Protein AF-A0A0G2IWI7-F1 (afdb_monomer_lite)

Sequence (85 aa):
MAALVAGSALLRPTQASPSGLLSAVKSNPDMAEALCQELNAINDAGHSVYSSTGLEQVAASQGSATSDAEILITYVVGLYCPDVT

pLDDT: mean 86.22, std 17.3, range [39.94, 98.25]

Foldseek 3Di:
DDDDDDDPPDPDPPPCPLCRVLVVCVVDVVVLQVVLVVLVVCVVVVHACPDPVNLVSQCVVVVHHSVSSVVSCVVSCVPPHVPGD

Secondary structure (DSSP, 8-state):
-----------------HHHHHHHHHT-HHHHHHHHHHHHHHHHTT--TTSHHHHHHHHHHHT--HHHHHHHHHHHHHHH-TT--

Radius of gyration: 18.21 Å; chains: 1; bounding box: 61×39×28 Å

Structure (mmCIF, N/CA/C/O backbone):
data_AF-A0A0G2IWI7-F1
#
_entry.id   AF-A0A0G2IWI7-F1
#
loop_
_atom_site.group_PDB
_atom_site.id
_atom_site.type_symbol
_atom_site.label_atom_id
_atom_site.label_alt_id
_atom_site.label_comp_id
_atom_site.label_asym_id
_atom_site.label_entity_id
_atom_site.label_seq_id
_atom_site.pdbx_PDB_ins_code
_atom_site.Cartn_x
_atom_site.Cartn_y
_atom_site.Cartn_z
_atom_site.occupancy
_atom_site.B_iso_or_equiv
_atom_site.auth_seq_id
_atom_site.auth_comp_id
_atom_site.auth_asym_id
_atom_site.auth_atom_id
_atom_site.pdbx_PDB_model_num
ATOM 1 N N . MET A 1 1 ? 50.048 30.257 14.549 1.00 39.94 1 MET A N 1
ATOM 2 C CA . MET A 1 1 ? 49.052 29.351 15.158 1.00 39.94 1 MET A CA 1
ATOM 3 C C . MET A 1 1 ? 47.804 29.416 14.293 1.00 39.94 1 MET A C 1
ATOM 5 O O . MET A 1 1 ? 47.153 30.448 14.296 1.00 39.94 1 MET A O 1
ATOM 9 N N . ALA A 1 2 ? 47.541 28.400 13.472 1.00 41.72 2 ALA A N 1
ATOM 10 C CA . ALA A 1 2 ? 46.356 28.342 12.616 1.00 41.72 2 ALA A CA 1
ATOM 11 C C . ALA A 1 2 ? 45.484 27.186 13.113 1.00 41.72 2 ALA A C 1
ATOM 13 O O . ALA A 1 2 ? 45.887 26.029 13.028 1.00 41.72 2 ALA A O 1
ATOM 14 N N . ALA A 1 3 ? 44.343 27.516 13.716 1.00 47.34 3 ALA A N 1
ATOM 15 C CA . ALA A 1 3 ? 43.368 26.540 14.176 1.00 47.34 3 ALA A CA 1
ATOM 16 C C . ALA A 1 3 ? 42.439 26.190 13.007 1.00 47.34 3 ALA A C 1
ATOM 18 O O . ALA A 1 3 ? 41.728 27.050 12.490 1.00 47.34 3 ALA A O 1
ATOM 19 N N . LEU A 1 4 ? 42.481 24.932 12.574 1.00 47.31 4 LEU A N 1
ATOM 20 C CA . LEU A 1 4 ? 41.545 24.363 11.611 1.00 47.31 4 LEU A CA 1
ATOM 21 C C . LEU A 1 4 ? 40.236 24.064 12.348 1.00 47.31 4 LEU A C 1
ATOM 23 O O . LEU A 1 4 ? 40.205 23.237 13.257 1.00 47.31 4 LEU A O 1
ATOM 27 N N . VAL A 1 5 ? 39.164 24.760 11.977 1.00 54.59 5 VAL A N 1
ATOM 28 C CA . VAL A 1 5 ? 37.825 24.528 12.525 1.00 54.59 5 VAL A CA 1
ATOM 29 C C . VAL A 1 5 ? 37.228 23.328 11.791 1.00 54.59 5 VAL A C 1
ATOM 31 O O . VAL A 1 5 ? 36.894 23.415 10.611 1.00 54.59 5 VAL A O 1
ATOM 34 N N . ALA A 1 6 ? 37.149 22.184 12.468 1.00 58.41 6 ALA A N 1
ATOM 35 C CA . ALA A 1 6 ? 36.497 20.990 11.948 1.00 58.41 6 ALA A CA 1
ATOM 36 C C . ALA A 1 6 ? 34.974 21.202 11.948 1.00 58.41 6 ALA A C 1
ATOM 38 O O . ALA A 1 6 ? 34.326 21.143 12.990 1.00 58.41 6 ALA A O 1
ATOM 39 N N . GLY A 1 7 ? 34.403 21.486 10.777 1.00 53.41 7 GLY A N 1
ATOM 40 C CA . GLY A 1 7 ? 32.957 21.530 10.582 1.00 53.41 7 GLY A CA 1
ATOM 41 C C . GLY A 1 7 ? 32.387 20.115 10.523 1.00 53.41 7 GLY A C 1
ATOM 42 O O . GLY A 1 7 ? 32.579 19.408 9.537 1.00 53.41 7 GLY A O 1
ATOM 43 N N . SER A 1 8 ? 31.690 19.691 11.575 1.00 59.75 8 SER A N 1
ATOM 44 C CA . SER A 1 8 ? 30.931 18.441 11.585 1.00 59.75 8 SER A CA 1
ATOM 45 C C . SER A 1 8 ? 29.704 18.585 10.684 1.00 59.75 8 SER A C 1
ATOM 47 O O . SER A 1 8 ? 28.695 19.168 11.078 1.00 59.75 8 SER A O 1
ATOM 49 N N . ALA A 1 9 ? 29.783 18.064 9.460 1.00 61.44 9 ALA A N 1
ATOM 50 C CA . ALA A 1 9 ? 28.609 17.869 8.623 1.00 61.44 9 ALA A CA 1
ATOM 51 C C . ALA A 1 9 ? 27.724 16.799 9.281 1.00 61.44 9 ALA A C 1
ATOM 53 O O . ALA A 1 9 ? 28.017 15.607 9.221 1.00 61.44 9 ALA A O 1
ATOM 54 N N . LEU A 1 10 ? 26.659 17.231 9.958 1.00 59.41 10 LEU A N 1
ATOM 55 C CA . LEU A 1 10 ? 25.597 16.342 10.417 1.00 59.41 10 LEU A CA 1
ATOM 56 C C . LEU A 1 10 ? 24.934 15.740 9.173 1.00 59.41 10 LEU A C 1
ATOM 58 O O . LEU A 1 10 ? 24.195 16.433 8.470 1.00 59.41 10 LEU A O 1
ATOM 62 N N . LEU A 1 11 ? 25.210 14.464 8.886 1.00 54.94 11 LEU A N 1
ATOM 63 C CA . LEU A 1 11 ? 24.439 13.698 7.912 1.00 54.94 11 LEU A CA 1
ATOM 64 C C . LEU A 1 11 ? 22.998 13.626 8.422 1.00 54.94 11 LEU A C 1
ATOM 66 O O . LEU A 1 11 ? 22.683 12.863 9.334 1.00 54.94 11 LEU A O 1
ATOM 70 N N . ARG A 1 12 ? 22.119 14.449 7.850 1.00 57.97 12 ARG A N 1
ATOM 71 C CA . ARG A 1 12 ? 20.679 14.258 8.000 1.00 57.97 12 ARG A CA 1
ATOM 72 C C . ARG A 1 12 ? 20.314 12.989 7.228 1.00 57.97 12 ARG A C 1
ATOM 74 O O . ARG A 1 12 ? 20.675 12.909 6.052 1.00 57.97 12 ARG A O 1
ATOM 81 N N . PRO A 1 13 ? 19.630 12.008 7.841 1.00 57.81 13 PRO A N 1
ATOM 82 C CA . PRO A 1 13 ? 19.093 10.892 7.083 1.00 57.81 13 PRO A CA 1
ATOM 83 C C . PRO A 1 13 ? 18.163 11.477 6.020 1.00 57.81 13 PRO A C 1
ATOM 85 O O . PRO A 1 13 ? 17.306 12.309 6.325 1.00 57.81 13 PRO A O 1
ATOM 88 N N . THR A 1 14 ? 18.387 11.107 4.761 1.00 58.28 14 THR A N 1
ATOM 89 C CA . THR A 1 14 ? 17.466 11.458 3.685 1.00 58.28 14 THR A CA 1
ATOM 90 C C . THR A 1 14 ? 16.160 10.737 3.987 1.00 58.28 14 THR A C 1
ATOM 92 O O . THR A 1 14 ? 16.058 9.520 3.864 1.00 58.28 14 THR A O 1
ATOM 95 N N . GLN A 1 15 ? 15.178 11.468 4.508 1.00 57.56 15 GLN A N 1
ATOM 96 C CA . GLN A 1 15 ? 13.812 10.977 4.520 1.00 57.56 15 GLN A CA 1
ATOM 97 C C . GLN A 1 15 ? 13.439 10.853 3.047 1.00 57.56 15 GLN A C 1
ATOM 99 O O . GLN A 1 15 ? 13.444 11.859 2.331 1.00 57.56 15 GLN A O 1
ATOM 104 N N . ALA A 1 16 ? 13.229 9.623 2.575 1.00 54.72 16 ALA A N 1
ATOM 105 C CA . ALA A 1 16 ? 12.748 9.386 1.227 1.00 54.72 16 ALA A CA 1
ATOM 106 C C . ALA A 1 16 ? 11.485 10.234 1.051 1.00 54.72 16 ALA A C 1
ATOM 108 O O . ALA A 1 16 ? 10.483 10.017 1.722 1.00 54.72 16 ALA A O 1
ATOM 109 N N . SER A 1 17 ? 11.577 11.281 0.233 1.00 57.00 17 SER A N 1
ATOM 110 C CA . SER A 1 17 ? 10.426 12.131 -0.054 1.00 57.00 17 SER A CA 1
ATOM 111 C C . SER A 1 17 ? 9.355 11.281 -0.749 1.00 57.00 17 SER A C 1
ATOM 113 O O . SER A 1 17 ? 9.741 10.327 -1.434 1.00 57.00 17 SER A O 1
ATOM 115 N N . PRO A 1 18 ? 8.058 11.636 -0.681 1.00 56.75 18 PRO A N 1
ATOM 116 C CA . PRO A 1 18 ? 6.990 10.960 -1.435 1.00 56.75 18 PRO A CA 1
ATOM 117 C C . PRO A 1 18 ? 7.381 10.679 -2.894 1.00 56.75 18 PRO A C 1
ATOM 119 O O . PRO A 1 18 ? 7.112 9.618 -3.455 1.00 56.75 18 PRO A O 1
ATOM 122 N N . SER A 1 19 ? 8.120 11.619 -3.488 1.00 65.19 19 SER A N 1
ATOM 123 C CA . SER A 1 19 ? 8.679 11.555 -4.835 1.00 65.19 19 SER A CA 1
ATOM 124 C C . SER A 1 19 ? 9.603 10.358 -5.084 1.00 65.19 19 SER A C 1
ATOM 126 O O . SER A 1 19 ? 9.649 9.870 -6.207 1.00 65.19 19 SER A O 1
ATOM 128 N N . GLY A 1 20 ? 10.363 9.898 -4.089 1.00 84.81 20 GLY A N 1
ATOM 129 C CA . GLY A 1 20 ? 11.347 8.823 -4.227 1.00 84.81 20 GLY A CA 1
ATOM 130 C C . GLY A 1 20 ? 10.694 7.451 -4.342 1.00 84.81 20 GLY A C 1
ATOM 131 O O . GLY A 1 20 ? 10.909 6.754 -5.332 1.00 84.81 20 GLY A O 1
ATOM 132 N N . LEU A 1 21 ? 9.851 7.099 -3.368 1.00 88.31 21 LEU A N 1
ATOM 133 C CA . LEU A 1 21 ? 9.141 5.820 -3.361 1.00 88.31 21 LEU A CA 1
ATOM 134 C C . LEU A 1 21 ? 8.177 5.708 -4.545 1.00 88.31 21 LEU A C 1
ATOM 136 O O . LEU A 1 21 ? 8.210 4.721 -5.275 1.00 88.31 21 LEU A O 1
ATOM 140 N N . LEU A 1 22 ? 7.391 6.758 -4.803 1.00 91.88 22 LEU A N 1
ATOM 141 C CA . LEU A 1 22 ? 6.492 6.776 -5.953 1.00 91.88 22 LEU A CA 1
ATOM 142 C C . LEU A 1 22 ? 7.262 6.644 -7.275 1.00 91.88 22 LEU A C 1
ATOM 144 O O . LEU A 1 22 ? 6.823 5.928 -8.169 1.00 91.88 22 LEU A O 1
ATOM 148 N N . SER A 1 23 ? 8.423 7.294 -7.421 1.00 93.00 23 SER A N 1
ATOM 149 C CA . SER A 1 23 ? 9.240 7.150 -8.638 1.00 93.00 23 SER A CA 1
ATOM 150 C C . SER A 1 23 ? 9.830 5.749 -8.791 1.00 93.00 23 SER A C 1
ATOM 152 O O . SER A 1 23 ? 9.917 5.262 -9.919 1.00 93.00 23 SER A O 1
ATOM 154 N N . ALA A 1 24 ? 10.208 5.099 -7.686 1.00 92.38 24 ALA A N 1
ATOM 155 C CA . ALA A 1 24 ? 10.678 3.718 -7.697 1.00 92.38 24 ALA A CA 1
ATOM 156 C C . ALA A 1 24 ? 9.572 2.766 -8.174 1.00 92.38 24 ALA A C 1
ATOM 158 O O . ALA A 1 24 ? 9.795 2.011 -9.116 1.00 92.38 24 ALA A O 1
ATOM 159 N N . VAL A 1 25 ? 8.361 2.884 -7.619 1.00 94.75 25 VAL A N 1
ATOM 160 C CA . VAL A 1 25 ? 7.203 2.068 -8.023 1.00 94.75 25 VAL A CA 1
ATOM 161 C C . VAL A 1 25 ? 6.784 2.349 -9.468 1.00 94.75 25 VAL A C 1
ATOM 163 O O . VAL A 1 25 ? 6.581 1.421 -10.241 1.00 94.75 25 VAL A O 1
ATOM 166 N N . LYS A 1 26 ? 6.756 3.618 -9.898 1.00 94.44 26 LYS A N 1
ATOM 167 C CA . LYS A 1 26 ? 6.473 3.988 -11.299 1.00 94.44 26 LYS A CA 1
ATOM 168 C C . LYS A 1 26 ? 7.435 3.361 -12.308 1.00 94.44 26 LYS A C 1
ATOM 170 O O . LYS A 1 26 ? 7.065 3.175 -13.463 1.00 94.44 26 LYS A O 1
ATOM 175 N N . SER A 1 27 ? 8.678 3.120 -11.897 1.00 96.31 27 SER A N 1
ATOM 176 C CA . SER A 1 27 ? 9.740 2.620 -12.774 1.00 96.31 27 SER A CA 1
ATOM 177 C C . SER A 1 27 ? 9.952 1.110 -12.642 1.00 96.31 27 SER A C 1
ATOM 179 O O . SER A 1 27 ? 10.804 0.567 -13.341 1.00 96.31 27 SER A O 1
ATOM 181 N N . ASN A 1 28 ? 9.216 0.442 -11.747 1.00 96.56 28 ASN A N 1
ATOM 182 C CA . ASN A 1 28 ? 9.391 -0.969 -11.442 1.00 96.56 28 ASN A CA 1
ATOM 183 C C . ASN A 1 28 ? 8.027 -1.672 -11.267 1.00 96.56 28 ASN A C 1
ATOM 185 O O . ASN A 1 28 ? 7.434 -1.578 -10.188 1.00 96.56 28 ASN A O 1
ATOM 189 N N . PRO A 1 29 ? 7.534 -2.391 -12.295 1.00 95.12 29 PRO A N 1
ATOM 190 C CA . PRO A 1 29 ? 6.250 -3.085 -12.220 1.00 95.12 29 PRO A CA 1
ATOM 191 C C . PRO A 1 29 ? 6.233 -4.176 -11.143 1.00 95.12 29 PRO A C 1
ATOM 193 O O . PRO A 1 29 ? 5.218 -4.313 -10.471 1.00 95.12 29 PRO A O 1
ATOM 196 N N . ASP A 1 30 ? 7.352 -4.858 -10.879 1.00 97.38 30 ASP A N 1
ATOM 197 C CA . ASP A 1 30 ? 7.419 -5.882 -9.826 1.00 97.38 30 ASP A CA 1
ATOM 198 C C . ASP A 1 30 ? 7.167 -5.270 -8.438 1.00 97.38 30 ASP A C 1
ATOM 200 O O . ASP A 1 30 ? 6.529 -5.879 -7.581 1.00 97.38 30 ASP A O 1
ATOM 204 N N . MET A 1 31 ? 7.628 -4.034 -8.204 1.00 96.00 31 MET A N 1
ATOM 205 C CA . MET A 1 31 ? 7.320 -3.312 -6.964 1.00 96.00 31 MET A CA 1
ATOM 206 C C . MET A 1 31 ? 5.851 -2.896 -6.890 1.00 96.00 31 MET A C 1
ATOM 208 O O . MET A 1 31 ? 5.268 -2.932 -5.809 1.00 96.00 31 MET A O 1
ATOM 212 N N . ALA A 1 32 ? 5.254 -2.491 -8.013 1.00 97.19 32 ALA A N 1
ATOM 213 C CA . ALA A 1 32 ? 3.836 -2.153 -8.061 1.00 97.19 32 ALA A CA 1
ATOM 214 C C . ALA A 1 32 ? 2.956 -3.388 -7.810 1.00 97.19 32 ALA A C 1
ATOM 216 O O . ALA A 1 32 ? 1.995 -3.304 -7.050 1.00 97.19 32 ALA A O 1
ATOM 217 N N . GLU A 1 33 ? 3.318 -4.542 -8.373 1.00 97.19 33 GLU A N 1
ATOM 218 C CA . GLU A 1 33 ? 2.649 -5.823 -8.133 1.00 97.19 33 GLU A CA 1
ATOM 219 C C . GLU A 1 33 ? 2.824 -6.305 -6.689 1.00 97.19 33 GLU A C 1
ATOM 221 O O . GLU A 1 33 ? 1.854 -6.732 -6.064 1.00 97.19 33 GLU A O 1
ATOM 226 N N . ALA A 1 34 ? 4.026 -6.186 -6.118 1.00 97.19 34 ALA A N 1
ATOM 227 C CA . ALA A 1 34 ? 4.259 -6.518 -4.713 1.00 97.19 34 ALA A CA 1
ATOM 228 C C . ALA A 1 34 ? 3.415 -5.640 -3.781 1.00 97.19 34 ALA A C 1
ATOM 230 O O . ALA A 1 34 ? 2.772 -6.150 -2.862 1.00 97.19 34 ALA A O 1
ATOM 231 N N . LEU A 1 35 ? 3.350 -4.332 -4.056 1.00 97.38 35 LEU A N 1
ATOM 232 C CA . LEU A 1 35 ? 2.463 -3.448 -3.311 1.00 97.38 35 LEU A CA 1
ATOM 233 C C . LEU A 1 35 ? 1.001 -3.848 -3.520 1.00 97.38 35 LEU A C 1
ATOM 235 O O . LEU A 1 35 ? 0.233 -3.873 -2.569 1.00 97.38 35 LEU A O 1
ATOM 239 N N . CYS A 1 36 ? 0.614 -4.237 -4.732 1.00 98.25 36 CYS A N 1
ATOM 240 C CA . CYS A 1 36 ? -0.738 -4.698 -5.002 1.00 98.25 36 CYS A CA 1
ATOM 241 C C . CYS A 1 36 ? -1.158 -5.896 -4.144 1.00 98.25 36 CYS A C 1
ATOM 243 O O . CYS A 1 36 ? -2.284 -5.953 -3.649 1.00 98.25 36 CYS A O 1
ATOM 245 N N . GLN A 1 37 ? -0.252 -6.850 -3.933 1.00 98.19 37 GLN A N 1
ATOM 246 C CA . GLN A 1 37 ? -0.498 -7.991 -3.050 1.00 98.19 37 GLN A CA 1
ATOM 247 C C . GLN A 1 37 ? -0.681 -7.555 -1.593 1.00 98.19 37 GLN A C 1
ATOM 249 O O . GLN A 1 37 ? -1.555 -8.077 -0.904 1.00 98.19 37 GLN A O 1
ATOM 254 N N . GLU A 1 38 ? 0.090 -6.568 -1.137 1.00 97.56 38 GLU A N 1
ATOM 255 C CA . GLU A 1 38 ? -0.082 -5.974 0.190 1.00 97.56 38 GLU A CA 1
ATOM 256 C C . GLU A 1 38 ? -1.458 -5.307 0.341 1.00 97.56 38 GLU A C 1
ATOM 258 O O . GLU A 1 38 ? -2.160 -5.540 1.324 1.00 97.56 38 GLU A O 1
ATOM 263 N N . LEU A 1 39 ? -1.882 -4.529 -0.658 1.00 98.25 39 LEU A N 1
ATOM 264 C CA . LEU A 1 39 ? -3.186 -3.862 -0.664 1.00 98.25 39 LEU A CA 1
ATOM 265 C C . LEU A 1 39 ? -4.351 -4.859 -0.629 1.00 98.25 39 LEU A C 1
ATOM 267 O O . LEU A 1 39 ? -5.303 -4.668 0.129 1.00 98.25 39 LEU A O 1
ATOM 271 N N . ASN A 1 40 ? -4.250 -5.950 -1.391 1.00 98.12 40 ASN A N 1
ATOM 272 C CA . ASN A 1 40 ? -5.221 -7.041 -1.334 1.00 98.12 40 ASN A CA 1
ATOM 273 C C . ASN A 1 40 ? -5.282 -7.669 0.062 1.00 98.12 40 ASN A C 1
ATOM 275 O O . ASN A 1 40 ? -6.371 -7.862 0.585 1.00 98.12 40 ASN A O 1
ATOM 279 N N . ALA A 1 41 ? -4.140 -7.906 0.714 1.00 97.75 41 ALA A N 1
ATOM 280 C CA . ALA A 1 41 ? -4.123 -8.470 2.064 1.00 97.75 41 ALA A CA 1
ATOM 281 C C . ALA A 1 41 ? -4.829 -7.567 3.095 1.00 97.75 41 ALA A C 1
ATOM 283 O O . ALA A 1 41 ? -5.510 -8.063 3.995 1.00 97.75 41 ALA A O 1
ATOM 284 N N . ILE A 1 42 ? -4.708 -6.243 2.955 1.00 97.56 42 ILE A N 1
ATOM 285 C CA . ILE A 1 42 ? -5.423 -5.273 3.800 1.00 97.56 42 ILE A CA 1
ATOM 286 C C . ILE A 1 42 ? -6.941 -5.368 3.567 1.00 97.56 42 ILE A C 1
ATOM 288 O O . ILE A 1 42 ? -7.713 -5.408 4.529 1.00 97.56 42 ILE A O 1
ATOM 292 N N . ASN A 1 43 ? -7.371 -5.452 2.306 1.00 96.75 43 ASN A N 1
ATOM 293 C CA . ASN A 1 43 ? -8.774 -5.651 1.938 1.00 96.75 43 ASN A CA 1
ATOM 294 C C . ASN A 1 43 ? -9.340 -6.990 2.417 1.00 96.75 43 ASN A C 1
ATOM 296 O O . ASN A 1 43 ? -10.427 -7.010 2.995 1.00 96.75 43 ASN A O 1
ATOM 300 N N . ASP A 1 44 ? -8.595 -8.082 2.258 1.00 97.31 44 ASP A N 1
ATOM 301 C CA . ASP A 1 44 ? -8.974 -9.422 2.715 1.00 97.31 44 ASP A CA 1
ATOM 302 C C . ASP A 1 44 ? -9.126 -9.485 4.242 1.00 97.31 44 ASP A C 1
ATOM 304 O O . ASP A 1 44 ? -9.950 -10.237 4.766 1.00 97.31 44 ASP A O 1
ATOM 308 N N . ALA A 1 45 ? -8.383 -8.648 4.974 1.00 96.00 45 ALA A N 1
ATOM 309 C CA . ALA A 1 45 ? -8.541 -8.459 6.415 1.00 96.00 45 ALA A CA 1
ATOM 310 C C . ALA A 1 45 ? -9.778 -7.614 6.799 1.00 96.00 45 ALA A C 1
ATOM 312 O O . AL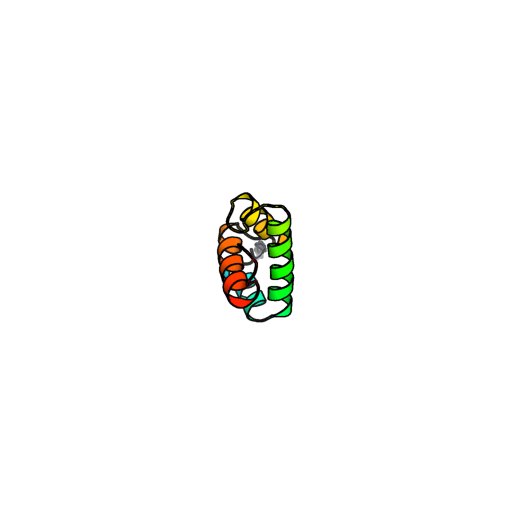A A 1 45 ? -10.047 -7.419 7.985 1.00 96.00 45 ALA A O 1
ATOM 313 N N . GLY A 1 46 ? -10.545 -7.122 5.822 1.00 96.25 46 GLY A N 1
ATOM 314 C CA . GLY A 1 46 ? -11.759 -6.329 6.020 1.00 96.25 46 GLY A CA 1
ATOM 315 C C . GLY A 1 46 ? -11.517 -4.827 6.180 1.00 96.25 46 GLY A C 1
ATOM 316 O O . GLY A 1 46 ? -12.423 -4.106 6.605 1.00 96.25 46 GLY A O 1
ATOM 317 N N . HIS A 1 47 ? -10.318 -4.337 5.857 1.00 96.81 47 HIS A N 1
ATOM 318 C CA . HIS A 1 47 ? -9.981 -2.918 5.923 1.00 96.81 47 HIS A CA 1
ATOM 319 C C . HIS A 1 47 ? -9.918 -2.307 4.519 1.00 96.81 47 HIS A C 1
ATOM 321 O O . HIS A 1 47 ? -9.259 -2.840 3.632 1.00 96.81 47 HIS A O 1
ATOM 327 N N . SER A 1 48 ? -10.545 -1.144 4.313 1.00 96.81 48 SER A N 1
ATOM 328 C CA . SER A 1 48 ? -10.276 -0.358 3.098 1.00 96.81 48 SER A CA 1
ATOM 329 C C . SER A 1 48 ? -8.848 0.174 3.149 1.00 96.81 48 SER A C 1
ATOM 331 O O . SER A 1 48 ? -8.406 0.676 4.191 1.00 96.81 48 SER A O 1
ATOM 333 N N . VAL A 1 49 ? -8.151 0.128 2.015 1.00 97.25 49 VAL A N 1
ATOM 334 C CA . VAL A 1 49 ? -6.794 0.681 1.887 1.00 97.25 49 VAL A CA 1
ATOM 335 C C . VAL A 1 49 ? -6.763 2.201 2.082 1.00 97.25 49 VAL A C 1
ATOM 337 O O . VAL A 1 49 ? -5.746 2.738 2.505 1.00 97.25 49 VAL A O 1
ATOM 340 N N . TYR A 1 50 ? -7.895 2.883 1.874 1.00 96.75 50 TYR A N 1
ATOM 341 C CA . TYR A 1 50 ? -8.052 4.326 2.091 1.00 96.75 50 TYR A CA 1
ATOM 342 C C . TYR A 1 50 ? -8.542 4.688 3.504 1.00 96.75 50 TYR A C 1
ATOM 344 O O . T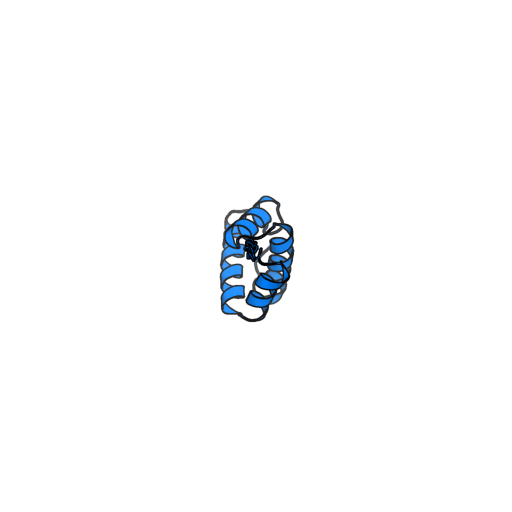YR A 1 50 ? -8.703 5.864 3.829 1.00 96.75 50 TYR A O 1
ATOM 352 N N . SER A 1 51 ? -8.801 3.700 4.367 1.00 97.44 51 SER A N 1
ATOM 353 C CA . SER A 1 51 ? -9.096 3.958 5.782 1.00 97.44 51 SER A CA 1
ATOM 354 C C . SER A 1 51 ? -7.835 4.391 6.534 1.00 97.44 51 SER A C 1
ATOM 356 O O . SER A 1 51 ? -6.726 4.069 6.115 1.00 97.44 51 SER A O 1
ATOM 358 N N . SER A 1 52 ? -7.973 5.051 7.691 1.00 97.19 52 SER A N 1
ATOM 359 C CA . SER A 1 52 ? -6.815 5.406 8.530 1.00 97.19 52 SER A CA 1
ATOM 360 C C . SER A 1 52 ? -5.939 4.189 8.843 1.00 97.19 52 SER A C 1
ATOM 362 O O . SER A 1 52 ? -4.723 4.252 8.719 1.00 97.19 52 SER A O 1
ATOM 364 N N . THR A 1 53 ? -6.566 3.054 9.156 1.00 96.62 53 THR A N 1
ATOM 365 C CA . THR A 1 53 ? -5.879 1.787 9.434 1.00 96.62 53 THR A CA 1
ATOM 366 C C . THR A 1 53 ? -5.185 1.206 8.200 1.00 96.62 53 THR A C 1
ATOM 368 O O . THR A 1 53 ? -4.108 0.632 8.332 1.00 96.62 53 THR A O 1
ATOM 371 N N . GLY A 1 54 ? -5.767 1.340 7.006 1.00 97.56 54 GLY A N 1
ATOM 372 C CA . GLY A 1 54 ? -5.131 0.912 5.755 1.00 97.56 54 GLY A CA 1
ATOM 373 C C . GLY A 1 54 ? -3.925 1.783 5.399 1.00 97.56 54 GLY A C 1
ATOM 374 O O . GLY A 1 54 ? -2.832 1.266 5.173 1.00 97.56 54 GLY A O 1
ATOM 375 N N . LEU A 1 55 ? -4.094 3.107 5.457 1.00 97.56 55 LEU A N 1
ATOM 376 C CA . LEU A 1 55 ? -3.025 4.073 5.201 1.00 97.56 55 LEU A CA 1
ATOM 377 C C . LEU A 1 55 ? -1.855 3.901 6.173 1.00 97.56 55 LEU A C 1
ATOM 379 O O . LEU A 1 55 ? -0.705 3.970 5.754 1.00 97.56 55 LEU A O 1
ATOM 383 N N . GLU A 1 56 ? -2.127 3.662 7.459 1.00 97.75 56 GLU A N 1
ATOM 384 C CA . GLU A 1 56 ? -1.092 3.402 8.466 1.00 97.75 56 GLU A CA 1
ATOM 385 C C . GLU A 1 56 ? -0.329 2.101 8.200 1.00 97.75 56 GLU A C 1
ATOM 387 O O . GLU A 1 56 ? 0.891 2.080 8.359 1.00 97.75 56 GLU A O 1
ATOM 392 N N . GLN A 1 57 ? -1.009 1.036 7.761 1.00 97.44 57 GLN A N 1
ATOM 393 C CA . GLN A 1 57 ? -0.358 -0.233 7.417 1.00 97.44 57 GLN A CA 1
ATOM 394 C C . GLN A 1 57 ? 0.601 -0.076 6.234 1.00 97.44 57 GLN A C 1
ATOM 396 O O . GLN A 1 57 ? 1.768 -0.451 6.347 1.00 97.44 57 GLN A O 1
ATOM 401 N N . VAL A 1 58 ? 0.144 0.556 5.149 1.00 96.56 58 VAL A N 1
ATOM 402 C CA . VAL A 1 58 ? 0.986 0.812 3.971 1.00 96.56 58 VAL A CA 1
ATOM 403 C C . VAL A 1 58 ? 2.108 1.798 4.304 1.00 96.56 58 VAL A C 1
ATOM 405 O O . VAL A 1 58 ? 3.259 1.609 3.925 1.00 96.56 58 VAL A O 1
ATOM 408 N N . ALA A 1 59 ? 1.823 2.854 5.066 1.00 95.62 59 ALA A N 1
ATOM 409 C CA . ALA A 1 59 ? 2.853 3.795 5.495 1.00 95.62 59 ALA A CA 1
ATOM 410 C C . ALA A 1 59 ? 3.953 3.092 6.308 1.00 95.62 59 ALA A C 1
ATOM 412 O O . ALA A 1 59 ? 5.141 3.324 6.070 1.00 95.62 59 ALA A O 1
ATOM 413 N N . ALA A 1 60 ? 3.568 2.198 7.223 1.00 95.94 60 ALA A N 1
ATOM 414 C CA . ALA A 1 60 ? 4.497 1.432 8.043 1.00 95.94 60 ALA A CA 1
ATOM 415 C C . ALA A 1 60 ? 5.343 0.448 7.221 1.00 95.94 60 ALA A C 1
ATOM 417 O O . ALA A 1 60 ? 6.553 0.377 7.447 1.00 95.94 60 ALA A O 1
ATOM 418 N N . SER A 1 61 ? 4.753 -0.272 6.259 1.00 94.19 61 SER A N 1
ATOM 419 C CA . SER A 1 61 ? 5.488 -1.222 5.408 1.00 94.19 61 SER A CA 1
ATOM 420 C C . SER A 1 61 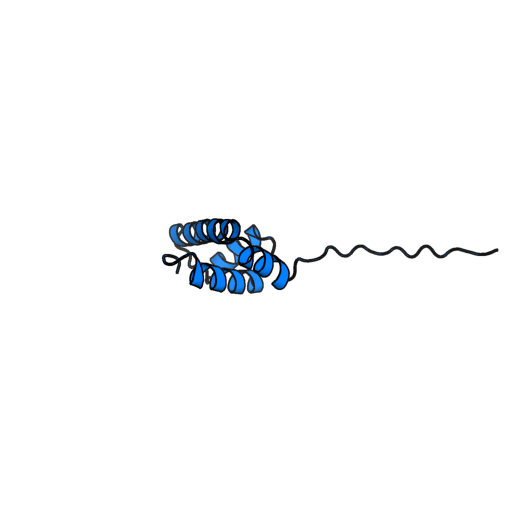? 6.522 -0.528 4.522 1.00 94.19 61 SER A C 1
ATOM 422 O O . SER A 1 61 ? 7.619 -1.045 4.312 1.00 94.19 61 SER A O 1
ATOM 424 N N . GLN A 1 62 ? 6.200 0.682 4.067 1.00 92.56 62 GLN A N 1
ATOM 425 C CA . GLN A 1 62 ? 7.051 1.472 3.187 1.00 92.56 62 GLN A CA 1
ATOM 426 C C . GLN A 1 62 ? 8.010 2.416 3.933 1.00 92.56 62 GLN A C 1
ATOM 428 O O . GLN A 1 6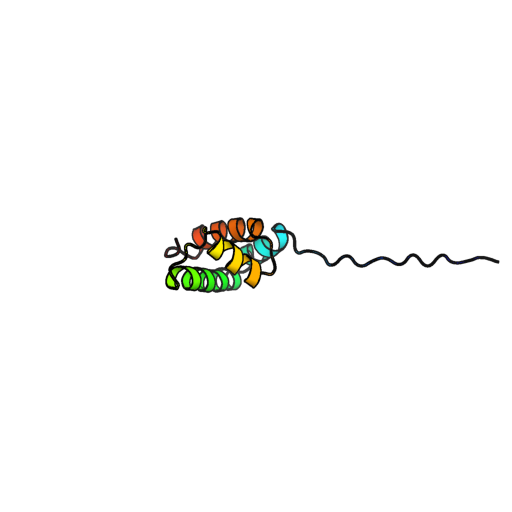2 ? 8.846 3.069 3.306 1.00 92.56 62 GLN A O 1
ATOM 433 N N . GLY A 1 63 ? 7.890 2.535 5.260 1.00 91.81 63 GLY A N 1
ATOM 434 C CA . GLY A 1 63 ? 8.653 3.506 6.051 1.00 91.81 63 GLY A CA 1
ATOM 435 C C . GLY A 1 63 ? 8.377 4.959 5.641 1.00 91.81 63 GLY A C 1
ATOM 436 O O . GLY A 1 63 ? 9.304 5.769 5.575 1.00 91.81 63 GLY A O 1
ATOM 437 N N . SER A 1 64 ? 7.118 5.277 5.328 1.00 89.38 64 SER A N 1
ATOM 438 C CA . SER A 1 64 ? 6.671 6.560 4.767 1.00 89.38 64 SER A CA 1
ATOM 439 C C . SER A 1 64 ? 5.584 7.227 5.623 1.00 89.38 64 SER A C 1
ATOM 441 O O . SER A 1 64 ? 5.156 6.683 6.640 1.00 89.38 64 SER A O 1
ATOM 443 N N . ALA A 1 65 ? 5.161 8.441 5.255 1.00 93.19 65 ALA A N 1
ATOM 444 C CA . ALA A 1 65 ? 4.014 9.098 5.883 1.00 93.19 65 ALA A CA 1
ATOM 445 C C . ALA A 1 65 ? 2.692 8.590 5.281 1.00 93.19 65 ALA A C 1
ATOM 447 O O . ALA A 1 65 ? 2.641 8.199 4.117 1.00 93.19 65 ALA A O 1
ATOM 448 N N . THR A 1 66 ? 1.591 8.670 6.031 1.00 94.75 66 THR A N 1
ATOM 449 C CA . THR A 1 66 ? 0.258 8.262 5.542 1.00 94.75 66 THR A CA 1
ATOM 450 C C . THR A 1 66 ? -0.200 9.045 4.310 1.00 94.75 66 THR A C 1
ATOM 452 O O . THR A 1 66 ? -0.854 8.478 3.440 1.00 94.75 66 THR A O 1
ATOM 455 N N . SER A 1 67 ? 0.203 10.314 4.182 1.00 92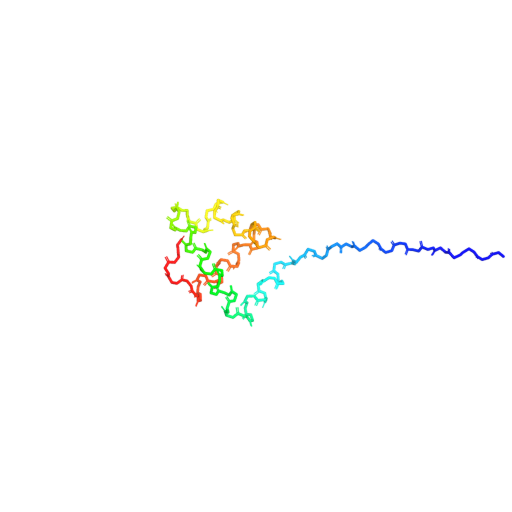.62 67 SER A N 1
ATOM 456 C CA . SER A 1 67 ? -0.029 11.117 2.973 1.00 92.62 67 SER A CA 1
ATOM 457 C C . SER A 1 67 ? 0.664 10.546 1.736 1.00 92.62 67 SER A C 1
ATOM 459 O O . SER A 1 67 ? 0.146 10.644 0.628 1.00 92.62 67 SER A O 1
ATOM 461 N N . ASP A 1 68 ? 1.842 9.953 1.916 1.00 92.56 68 ASP A N 1
ATOM 462 C CA . ASP A 1 68 ? 2.622 9.383 0.820 1.00 92.56 68 ASP A CA 1
ATOM 463 C C . ASP A 1 68 ? 2.045 8.021 0.428 1.00 92.56 68 ASP A C 1
ATOM 465 O O . ASP A 1 68 ? 1.937 7.712 -0.760 1.00 92.56 68 ASP A O 1
ATOM 469 N N . ALA A 1 69 ? 1.603 7.248 1.427 1.00 95.12 69 ALA A N 1
ATOM 470 C CA . ALA A 1 69 ? 0.876 6.004 1.227 1.00 95.12 69 ALA A CA 1
ATOM 471 C C . ALA A 1 69 ? -0.404 6.225 0.409 1.00 95.12 69 ALA A C 1
ATOM 473 O O . ALA A 1 69 ? -0.625 5.499 -0.551 1.00 95.12 69 ALA A O 1
ATOM 474 N N . GLU A 1 70 ? -1.204 7.254 0.702 1.00 95.75 70 GLU A N 1
ATOM 475 C CA . GLU A 1 70 ? -2.438 7.544 -0.049 1.00 95.75 70 GLU A CA 1
ATOM 476 C C . GLU A 1 70 ? -2.175 7.790 -1.547 1.00 95.75 70 GLU A C 1
ATOM 478 O O . GLU A 1 70 ? -2.863 7.237 -2.413 1.00 95.75 70 GLU A O 1
ATOM 483 N N . ILE A 1 71 ? -1.136 8.571 -1.870 1.00 95.69 71 ILE A N 1
ATOM 484 C CA . ILE A 1 71 ? -0.729 8.829 -3.261 1.00 95.69 71 ILE A CA 1
ATOM 485 C C . ILE A 1 71 ? -0.281 7.526 -3.932 1.00 95.69 71 ILE A C 1
ATOM 487 O O . ILE A 1 71 ? -0.648 7.250 -5.077 1.00 95.69 71 ILE A O 1
ATOM 491 N N . LEU A 1 72 ? 0.518 6.727 -3.223 1.00 94.69 72 LEU A N 1
ATOM 492 C CA . LEU A 1 72 ? 1.049 5.471 -3.731 1.00 94.69 72 LEU A CA 1
ATOM 493 C C . LEU A 1 72 ? -0.061 4.446 -3.994 1.00 94.69 72 LEU A C 1
ATOM 495 O O . LEU A 1 72 ? -0.091 3.841 -5.065 1.00 94.69 72 LEU A O 1
ATOM 499 N N . ILE A 1 73 ? -0.997 4.310 -3.054 1.00 96.56 73 ILE A N 1
ATOM 500 C CA . ILE A 1 73 ? -2.181 3.454 -3.160 1.00 96.56 73 ILE A CA 1
ATOM 501 C C . ILE A 1 73 ? -3.004 3.870 -4.374 1.00 96.56 73 ILE A C 1
ATOM 503 O O . ILE A 1 73 ? -3.284 3.034 -5.224 1.00 96.56 73 ILE A O 1
ATOM 507 N N . THR A 1 74 ? -3.314 5.161 -4.519 1.00 96.31 74 THR A N 1
ATOM 508 C CA . THR A 1 74 ? -4.095 5.663 -5.662 1.00 96.31 74 THR A CA 1
ATOM 509 C C . THR A 1 74 ? -3.444 5.296 -7.000 1.00 96.31 74 THR A C 1
ATOM 511 O O . THR A 1 74 ? -4.124 4.863 -7.932 1.00 96.31 74 THR A O 1
ATOM 514 N N . TYR A 1 75 ? -2.119 5.444 -7.104 1.00 95.50 75 TYR A N 1
ATOM 515 C CA . TYR A 1 75 ? -1.372 5.091 -8.311 1.00 95.50 75 TYR A CA 1
ATOM 516 C C . TYR A 1 75 ? -1.420 3.587 -8.608 1.00 95.50 75 TYR A C 1
ATOM 518 O O . TYR A 1 75 ? -1.688 3.192 -9.743 1.00 95.50 75 TYR A O 1
ATOM 526 N N . VAL A 1 76 ? -1.162 2.750 -7.600 1.00 97.06 76 VAL A N 1
ATOM 527 C CA . VAL A 1 76 ? -1.083 1.295 -7.774 1.00 97.06 76 VAL A CA 1
ATOM 528 C C . VAL A 1 76 ? -2.462 0.675 -7.985 1.00 97.06 76 VAL A C 1
ATOM 530 O O . VAL A 1 76 ? -2.612 -0.138 -8.891 1.00 97.06 76 VAL A O 1
ATOM 533 N N . VAL A 1 77 ? -3.495 1.116 -7.263 1.00 97.31 77 VAL A N 1
ATOM 534 C CA . VAL A 1 77 ? -4.879 0.668 -7.487 1.00 97.31 77 VAL A CA 1
ATOM 535 C C . VAL A 1 77 ? -5.334 0.991 -8.906 1.00 97.31 77 VAL A C 1
ATOM 537 O O . VAL A 1 77 ? -5.823 0.113 -9.610 1.00 97.31 77 VAL A O 1
ATOM 540 N N . GLY A 1 78 ? -5.091 2.218 -9.373 1.00 95.69 78 GLY A N 1
ATOM 541 C CA . GLY A 1 78 ? -5.527 2.648 -10.702 1.00 95.69 78 GLY A CA 1
ATOM 542 C C . GLY A 1 78 ? -4.857 1.927 -11.878 1.00 95.69 78 GLY A C 1
ATOM 543 O O . GLY A 1 78 ? -5.369 2.009 -12.993 1.00 95.69 78 GLY A O 1
ATOM 544 N N . LE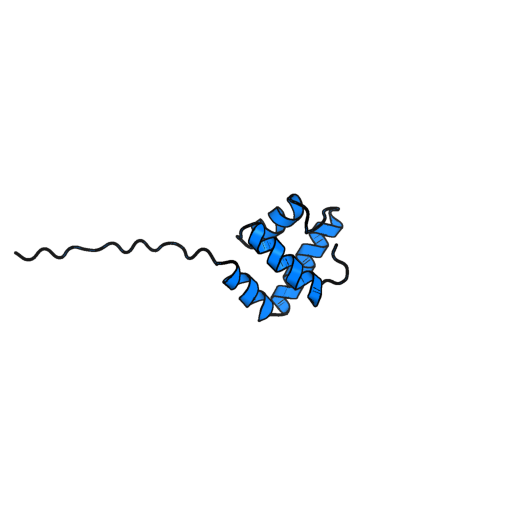U A 1 79 ? -3.724 1.252 -11.664 1.00 95.81 79 LEU A N 1
ATOM 545 C CA . LEU A 1 79 ? -2.925 0.658 -12.744 1.00 95.81 79 LEU A CA 1
ATOM 546 C C . LEU A 1 79 ? -2.664 -0.846 -12.596 1.00 95.81 79 LEU A C 1
ATOM 548 O O . LEU A 1 79 ? -2.457 -1.508 -13.610 1.00 95.81 79 LEU A O 1
ATOM 552 N N . TYR A 1 80 ? -2.664 -1.376 -11.373 1.00 96.50 80 TYR A N 1
ATOM 553 C CA . TYR A 1 80 ? -2.216 -2.738 -11.068 1.00 96.50 80 TYR A CA 1
ATOM 554 C C . TYR A 1 80 ? -3.206 -3.541 -10.207 1.00 96.50 80 TYR A C 1
ATOM 556 O O . TYR A 1 80 ? -3.149 -4.766 -10.255 1.00 96.50 80 TYR A O 1
ATOM 564 N N . CYS A 1 81 ? -4.127 -2.905 -9.462 1.00 96.50 81 CYS A N 1
ATOM 565 C CA . CYS A 1 81 ? -5.044 -3.608 -8.544 1.00 96.50 81 CYS A CA 1
ATOM 566 C C . CYS A 1 81 ? -6.524 -3.348 -8.840 1.00 96.50 81 CYS A C 1
ATOM 568 O O . CYS A 1 81 ? -7.153 -2.555 -8.138 1.00 96.50 81 CYS A O 1
ATOM 570 N N . PRO A 1 82 ? -7.115 -4.023 -9.838 1.00 92.62 82 PRO A N 1
ATOM 571 C CA . PRO A 1 82 ? -8.519 -3.808 -10.189 1.00 92.62 82 PRO A CA 1
ATOM 572 C C . PRO A 1 82 ? -9.507 -4.248 -9.096 1.00 92.62 82 PRO A C 1
ATOM 574 O O . PRO A 1 82 ? -10.630 -3.750 -9.072 1.00 92.62 82 PRO A O 1
ATOM 577 N N . ASP A 1 83 ? -9.100 -5.157 -8.207 1.00 91.88 83 ASP A N 1
ATOM 578 C CA . ASP A 1 83 ? -9.970 -5.757 -7.187 1.00 91.88 83 ASP A CA 1
ATOM 579 C C . ASP A 1 83 ? -9.893 -5.055 -5.815 1.00 91.88 83 ASP A C 1
ATOM 581 O O . ASP A 1 83 ? -10.681 -5.362 -4.922 1.00 91.88 83 ASP A O 1
ATOM 585 N N . VAL A 1 84 ? -8.970 -4.098 -5.644 1.00 94.00 84 VAL A N 1
ATOM 586 C CA . VAL A 1 84 ? -8.754 -3.378 -4.377 1.00 94.00 84 VAL A CA 1
ATOM 587 C C . VAL A 1 84 ? -9.704 -2.179 -4.248 1.00 94.00 84 VAL A C 1
ATOM 589 O O . VAL A 1 84 ? -9.849 -1.389 -5.183 1.00 94.00 84 VAL A O 1
ATOM 592 N N . THR A 1 85 ? -10.305 -2.004 -3.062 1.00 77.88 85 THR A N 1
ATOM 593 C CA . THR A 1 85 ? -11.284 -0.953 -2.706 1.00 77.88 85 THR A CA 1
ATOM 594 C C . THR A 1 85 ? -11.027 -0.268 -1.355 1.00 77.88 85 THR A C 1
ATOM 596 O O . THR A 1 85 ? -10.374 -0.840 -0.449 1.00 77.88 85 THR A O 1
#

Organism: NCBI:txid1604020